Protein AF-A0A2W4X973-F1 (afdb_monomer_lite)

Foldseek 3Di:
DWAAFAFQPDFDAAPQGWTKGFPDAAPPDDDPNTGFHFQAGKIATGPGPADPPPVGPDDGGIDGWPDADPPDDDPNTGTHTPPTHD

Radius of gyration: 13.46 Å; chains: 1; bounding box: 35×23×37 Å

Structure (mmCIF, N/CA/C/O backbone):
data_AF-A0A2W4X973-F1
#
_entry.id   AF-A0A2W4X973-F1
#
loop_
_atom_site.group_PDB
_atom_site.id
_atom_site.type_symbol
_atom_site.label_atom_id
_atom_site.label_alt_id
_atom_site.label_comp_id
_atom_site.label_asym_id
_atom_site.label_entity_id
_atom_site.label_seq_id
_atom_site.pdbx_PDB_ins_code
_atom_site.Cartn_x
_atom_site.Cartn_y
_atom_site.Cartn_z
_atom_site.occupancy
_atom_site.B_iso_or_equiv
_atom_site.auth_seq_id
_atom_site.auth_comp_id
_atom_site.auth_asym_id
_atom_site.auth_atom_id
_atom_site.pdbx_PDB_model_num
ATOM 1 N N . MET A 1 1 ? -15.823 7.057 -3.204 1.00 57.00 1 MET A N 1
ATOM 2 C CA . MET A 1 1 ? -16.153 6.467 -1.889 1.00 57.00 1 MET A CA 1
ATOM 3 C C . MET A 1 1 ? -14.877 5.859 -1.341 1.00 57.00 1 MET A C 1
ATOM 5 O O . MET A 1 1 ? -14.219 5.188 -2.129 1.00 57.00 1 MET A O 1
ATOM 9 N N . PRO A 1 2 ? -14.513 6.115 -0.072 1.00 76.25 2 PRO A N 1
ATOM 10 C CA . PRO A 1 2 ? -13.377 5.436 0.536 1.00 76.25 2 PRO A CA 1
ATOM 11 C C . PRO A 1 2 ? -13.582 3.924 0.480 1.00 76.25 2 PRO A C 1
ATOM 13 O O . PRO A 1 2 ? -14.709 3.448 0.636 1.00 76.25 2 PRO A O 1
ATOM 16 N N . GLY A 1 3 ? -12.512 3.194 0.187 1.00 88.81 3 GLY A N 1
ATOM 17 C CA . GLY A 1 3 ? -12.571 1.749 0.003 1.00 88.81 3 GLY A CA 1
ATOM 18 C C . GLY A 1 3 ? -12.419 0.961 1.307 1.00 88.81 3 GLY A C 1
ATOM 19 O O . GLY A 1 3 ? -12.401 1.527 2.402 1.00 88.81 3 GLY A O 1
ATOM 20 N N . PHE A 1 4 ? -12.299 -0.364 1.195 1.00 94.75 4 PHE A N 1
ATOM 21 C CA . PHE A 1 4 ? -12.100 -1.240 2.354 1.00 94.75 4 PHE A CA 1
ATOM 22 C C . PHE A 1 4 ? -10.752 -0.998 3.044 1.00 94.75 4 PHE A C 1
ATOM 24 O O . PHE A 1 4 ? -9.789 -0.561 2.417 1.00 94.75 4 PHE A O 1
ATOM 31 N N . LEU A 1 5 ? -10.677 -1.310 4.341 1.00 95.88 5 LEU A N 1
ATOM 32 C CA . LEU A 1 5 ? -9.442 -1.230 5.120 1.00 95.88 5 LEU A CA 1
ATOM 33 C C . LEU A 1 5 ? -8.386 -2.203 4.576 1.00 95.88 5 LEU A C 1
ATOM 35 O O . LEU A 1 5 ? -8.673 -3.383 4.380 1.00 95.88 5 LEU A O 1
ATOM 39 N N . LEU A 1 6 ? -7.157 -1.722 4.390 1.00 96.75 6 LEU A N 1
ATOM 40 C CA . LEU A 1 6 ? -6.038 -2.538 3.931 1.00 96.75 6 LEU A CA 1
ATOM 41 C C . LEU A 1 6 ? -5.413 -3.335 5.088 1.00 96.75 6 LEU A C 1
ATOM 43 O O . LEU A 1 6 ? -5.131 -2.804 6.169 1.00 96.75 6 LEU A O 1
ATOM 47 N N . HIS A 1 7 ? -5.141 -4.612 4.829 1.00 96.94 7 HIS A N 1
ATOM 48 C CA . HIS A 1 7 ? -4.442 -5.520 5.736 1.00 96.94 7 HIS A CA 1
ATOM 49 C C . HIS A 1 7 ? -3.259 -6.204 5.044 1.00 96.94 7 HIS A C 1
ATOM 51 O O . HIS A 1 7 ? -3.178 -6.219 3.820 1.00 96.94 7 HIS A O 1
ATOM 57 N N . ALA A 1 8 ? -2.375 -6.840 5.812 1.00 96.75 8 ALA A N 1
ATOM 58 C CA . ALA A 1 8 ? -1.135 -7.446 5.322 1.00 96.75 8 ALA A CA 1
ATOM 59 C C . ALA A 1 8 ? -1.328 -8.514 4.227 1.00 96.75 8 ALA A C 1
ATOM 61 O O . ALA A 1 8 ? -0.442 -8.707 3.404 1.00 96.75 8 ALA A O 1
ATOM 62 N N . GLY A 1 9 ? -2.487 -9.181 4.190 1.00 95.69 9 GLY A N 1
ATOM 63 C CA . GLY A 1 9 ? -2.841 -10.136 3.132 1.00 95.69 9 GLY A CA 1
ATOM 64 C C . GLY A 1 9 ? -3.429 -9.526 1.850 1.00 95.69 9 GLY A C 1
ATOM 65 O O . GLY A 1 9 ? -3.918 -10.276 1.014 1.00 95.69 9 GLY A O 1
ATOM 66 N N . ALA A 1 10 ? -3.478 -8.197 1.706 1.00 95.94 10 ALA A N 1
ATOM 67 C CA . ALA A 1 10 ? -4.019 -7.564 0.504 1.00 95.94 10 ALA A CA 1
ATOM 68 C C . ALA A 1 10 ? -3.018 -7.663 -0.658 1.00 95.94 10 ALA A C 1
ATOM 70 O O . ALA A 1 10 ? -1.822 -7.443 -0.475 1.00 95.94 10 ALA A O 1
ATOM 71 N N . THR A 1 11 ? -3.507 -7.956 -1.864 1.00 95.31 11 THR A N 1
ATOM 72 C CA . THR A 1 11 ? -2.692 -7.883 -3.083 1.00 95.31 11 THR A CA 1
ATOM 73 C C . THR A 1 11 ? -2.542 -6.429 -3.499 1.00 95.31 11 THR A C 1
ATOM 75 O O . THR A 1 11 ? -3.532 -5.752 -3.775 1.00 95.31 11 THR A O 1
ATOM 78 N N . ILE A 1 12 ? -1.304 -5.946 -3.538 1.00 95.56 12 ILE A N 1
ATOM 79 C CA . ILE A 1 12 ? -0.984 -4.558 -3.855 1.00 95.56 12 ILE A CA 1
ATOM 80 C C . ILE A 1 12 ? 0.056 -4.574 -4.963 1.00 95.56 12 ILE A C 1
ATOM 82 O O . ILE A 1 12 ? 1.044 -5.300 -4.889 1.00 95.56 12 ILE A O 1
ATOM 86 N N . VAL A 1 13 ? -0.177 -3.765 -5.992 1.00 95.38 13 VAL A N 1
ATOM 87 C CA . VAL A 1 13 ? 0.764 -3.581 -7.093 1.00 95.38 13 VAL A CA 1
ATOM 88 C C . V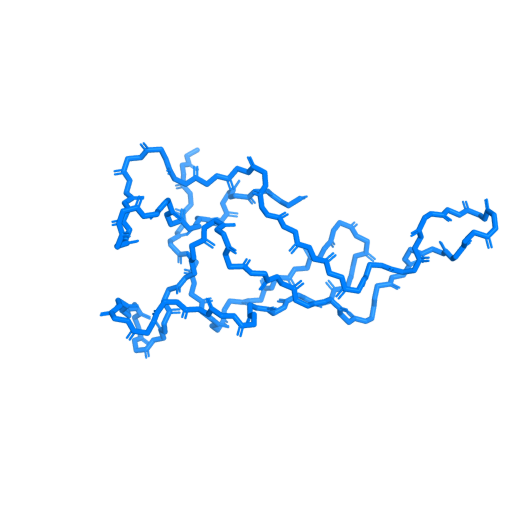AL A 1 13 ? 1.194 -2.125 -7.160 1.00 95.38 13 VAL A C 1
ATOM 90 O O . VAL A 1 13 ? 0.369 -1.222 -7.013 1.00 95.38 13 VAL A O 1
ATOM 93 N N . CYS A 1 14 ? 2.485 -1.884 -7.373 1.00 94.31 14 CYS A N 1
ATOM 94 C CA . CYS A 1 14 ? 2.965 -0.545 -7.682 1.00 94.31 14 CYS A CA 1
ATOM 95 C C . CYS A 1 14 ? 2.454 -0.118 -9.068 1.00 94.31 14 CYS A C 1
ATOM 97 O O . CYS A 1 14 ? 2.061 -0.953 -9.886 1.00 94.31 14 CYS A O 1
ATOM 99 N N . ALA A 1 15 ? 2.517 1.180 -9.371 1.00 91.12 15 ALA A N 1
ATOM 100 C CA . ALA A 1 15 ? 2.071 1.725 -10.660 1.00 91.12 15 ALA A CA 1
ATOM 101 C C . ALA A 1 15 ? 2.756 1.084 -11.889 1.00 91.12 15 ALA A C 1
ATOM 103 O O . ALA A 1 15 ? 2.237 1.155 -12.997 1.00 91.12 15 ALA A O 1
ATOM 104 N N . HIS A 1 16 ? 3.902 0.432 -11.685 1.00 95.00 16 HIS A N 1
ATOM 105 C CA . HIS A 1 16 ? 4.704 -0.221 -12.717 1.00 95.00 16 HIS A CA 1
ATOM 106 C C . HIS A 1 16 ? 4.555 -1.758 -12.725 1.00 95.00 16 HIS A C 1
ATOM 108 O O . HIS A 1 16 ? 5.393 -2.456 -13.296 1.00 95.00 16 HIS A O 1
ATOM 114 N N . GLY A 1 17 ? 3.539 -2.297 -12.041 1.00 94.19 17 GLY A N 1
ATOM 115 C CA . GLY A 1 17 ? 3.177 -3.720 -12.082 1.00 94.19 17 GLY A CA 1
ATOM 116 C C . GLY A 1 17 ? 3.939 -4.647 -11.127 1.00 94.19 17 GLY A C 1
ATOM 117 O O . GLY A 1 17 ? 3.712 -5.853 -11.158 1.00 94.19 17 GLY A O 1
ATOM 118 N N . GLY A 1 18 ? 4.811 -4.119 -10.264 1.00 96.31 18 GLY A N 1
ATOM 119 C CA . GLY A 1 18 ? 5.496 -4.912 -9.237 1.00 96.31 18 GLY A CA 1
ATOM 120 C C . GLY A 1 18 ? 4.597 -5.212 -8.037 1.00 96.31 18 GLY A C 1
ATOM 121 O O . GLY A 1 18 ? 3.832 -4.348 -7.619 1.00 96.31 18 GLY A O 1
ATOM 122 N N . GLN A 1 19 ? 4.708 -6.408 -7.460 1.00 97.50 19 GLN A N 1
ATOM 123 C CA . GLN A 1 19 ? 4.001 -6.792 -6.233 1.00 97.50 19 GLN A CA 1
ATOM 124 C C . GLN A 1 19 ? 4.606 -6.072 -5.030 1.00 97.50 19 GLN A C 1
ATOM 126 O O . GLN A 1 19 ? 5.829 -6.038 -4.894 1.00 97.50 19 GLN A O 1
ATOM 131 N N . ALA A 1 20 ? 3.763 -5.500 -4.174 1.00 97.19 20 ALA A N 1
ATOM 132 C CA . ALA A 1 20 ? 4.181 -4.741 -3.007 1.00 97.19 20 ALA A CA 1
ATOM 133 C C . ALA A 1 20 ? 3.662 -5.371 -1.708 1.00 97.19 20 ALA A C 1
ATOM 135 O O . ALA A 1 20 ? 2.470 -5.658 -1.581 1.00 97.19 20 ALA A O 1
ATOM 136 N N . GLN A 1 21 ? 4.538 -5.511 -0.712 1.00 97.12 21 GLN A N 1
ATOM 137 C CA . GLN A 1 21 ? 4.195 -6.050 0.606 1.00 97.12 21 GLN A CA 1
ATOM 138 C C . GLN A 1 21 ? 4.621 -5.100 1.733 1.00 97.12 21 GLN A C 1
ATOM 140 O O . GLN A 1 21 ? 5.719 -4.541 1.678 1.00 97.12 21 GLN A O 1
ATOM 145 N N . PRO A 1 22 ? 3.798 -4.936 2.787 1.00 96.94 22 PRO A N 1
ATOM 146 C CA . PRO A 1 22 ? 4.175 -4.150 3.956 1.00 96.94 22 PRO A CA 1
ATOM 147 C C . PRO A 1 22 ? 5.269 -4.869 4.752 1.00 96.94 22 PRO A C 1
ATOM 149 O O . PRO A 1 22 ? 5.094 -6.021 5.143 1.00 96.94 22 PRO A O 1
ATOM 152 N N . SER A 1 23 ? 6.365 -4.182 5.075 1.00 95.88 23 SER A N 1
ATOM 153 C CA . SER A 1 23 ? 7.440 -4.748 5.905 1.00 95.88 23 SER A CA 1
ATOM 154 C C . SER A 1 23 ? 7.218 -4.563 7.410 1.00 95.88 23 SER A C 1
ATOM 156 O O . SER A 1 23 ? 7.831 -5.261 8.213 1.00 95.88 23 SER A O 1
ATOM 158 N N . ALA A 1 24 ? 6.319 -3.654 7.804 1.00 95.44 24 ALA A N 1
ATOM 159 C CA . ALA A 1 24 ? 5.977 -3.389 9.203 1.00 95.44 24 ALA A CA 1
ATOM 160 C C . ALA A 1 24 ? 4.467 -3.114 9.389 1.00 95.44 24 ALA A C 1
ATOM 162 O O . ALA A 1 24 ? 4.072 -1.978 9.667 1.00 95.44 24 ALA A O 1
ATOM 163 N N . PRO A 1 25 ? 3.587 -4.119 9.207 1.00 95.62 25 PRO A N 1
ATOM 164 C CA . PRO A 1 25 ? 2.158 -3.959 9.478 1.00 95.62 25 PRO A CA 1
ATOM 165 C C . PRO A 1 25 ? 1.886 -3.748 10.979 1.00 95.62 25 PRO A C 1
ATOM 167 O O . PRO A 1 25 ? 2.688 -4.131 11.829 1.00 95.62 25 PRO A O 1
ATOM 170 N N . ASN A 1 26 ? 0.735 -3.166 11.331 1.00 95.25 26 ASN A N 1
ATOM 171 C CA . ASN A 1 26 ? 0.358 -2.913 12.724 1.00 95.25 26 ASN A CA 1
ATOM 172 C C . ASN A 1 26 ? -0.133 -4.213 13.393 1.00 95.25 26 ASN A C 1
ATOM 174 O O . ASN A 1 26 ? -1.227 -4.679 13.071 1.00 95.25 26 ASN A O 1
ATOM 178 N N . PRO A 1 27 ? 0.601 -4.785 14.368 1.00 93.12 27 PRO A N 1
ATOM 179 C CA . PRO A 1 27 ? 0.246 -6.083 14.939 1.00 93.12 27 PRO A CA 1
ATOM 180 C C . PRO A 1 27 ? -0.928 -6.020 15.930 1.00 93.12 27 PRO A C 1
ATOM 182 O O . PRO A 1 27 ? -1.474 -7.064 16.287 1.00 93.12 27 PRO A O 1
ATOM 185 N N . ARG A 1 28 ? -1.308 -4.823 16.405 1.00 95.62 28 ARG A N 1
ATOM 186 C CA . ARG A 1 28 ? -2.307 -4.640 17.474 1.00 95.62 28 ARG A CA 1
ATOM 187 C C . ARG A 1 28 ? -3.743 -4.616 16.964 1.00 95.62 28 ARG A C 1
ATOM 189 O O . ARG A 1 28 ? -4.649 -4.946 17.720 1.00 95.62 28 ARG A O 1
ATOM 196 N N . VAL A 1 29 ? -3.957 -4.223 15.709 1.00 96.69 29 VAL A N 1
ATOM 197 C CA . VAL A 1 29 ? -5.289 -4.182 15.094 1.00 96.69 29 VAL A CA 1
ATOM 198 C C . VAL A 1 29 ? -5.320 -5.168 13.938 1.00 96.69 29 VAL A C 1
ATOM 200 O O . VAL A 1 29 ? -4.476 -5.116 13.044 1.00 96.69 29 VAL A O 1
ATOM 203 N N . LYS A 1 30 ? -6.303 -6.068 13.964 1.00 97.06 30 LYS A N 1
ATOM 204 C CA . LYS A 1 30 ? -6.504 -7.082 12.933 1.00 97.06 30 LYS A CA 1
ATOM 205 C C . LYS A 1 30 ? -7.895 -6.960 12.332 1.00 97.06 30 LYS A C 1
ATOM 207 O O . LYS A 1 30 ? -8.854 -6.689 13.047 1.00 97.06 30 LYS A O 1
ATOM 212 N N . VAL A 1 31 ? -8.000 -7.226 11.037 1.00 96.25 31 VAL A N 1
ATOM 213 C CA . VAL A 1 31 ? -9.269 -7.408 10.325 1.00 96.25 31 VAL A CA 1
ATOM 214 C C . VAL A 1 31 ? -9.195 -8.734 9.588 1.00 96.25 31 VAL A C 1
ATOM 216 O O . VAL A 1 31 ? -8.180 -9.037 8.967 1.00 96.25 31 VAL A O 1
ATOM 219 N N . MET A 1 32 ? -10.231 -9.566 9.726 1.00 95.88 32 MET A N 1
ATOM 220 C CA . MET A 1 32 ? -10.241 -10.941 9.199 1.00 95.88 32 MET A CA 1
ATOM 221 C C . MET A 1 32 ? -9.018 -11.771 9.642 1.00 95.88 32 MET A C 1
ATOM 223 O O . MET A 1 32 ? -8.475 -12.569 8.886 1.00 95.88 32 MET A O 1
ATOM 227 N N . GLY A 1 33 ? -8.535 -11.546 10.870 1.00 96.06 33 GLY A N 1
ATOM 228 C CA . GLY A 1 33 ? -7.350 -12.218 11.419 1.00 96.06 33 GLY A CA 1
ATOM 229 C C . GLY A 1 33 ? -6.000 -11.688 10.914 1.00 96.06 33 GLY A C 1
ATOM 230 O O . GLY A 1 33 ? -4.966 -12.071 11.463 1.00 96.06 33 GLY A O 1
ATOM 231 N N . GLN A 1 34 ? -5.989 -10.770 9.944 1.00 97.69 34 GLN A N 1
ATOM 232 C CA . GLN A 1 34 ? -4.777 -10.195 9.360 1.00 97.69 34 GLN A CA 1
ATOM 233 C C . GLN A 1 34 ? -4.442 -8.825 9.972 1.00 97.69 34 GLN A C 1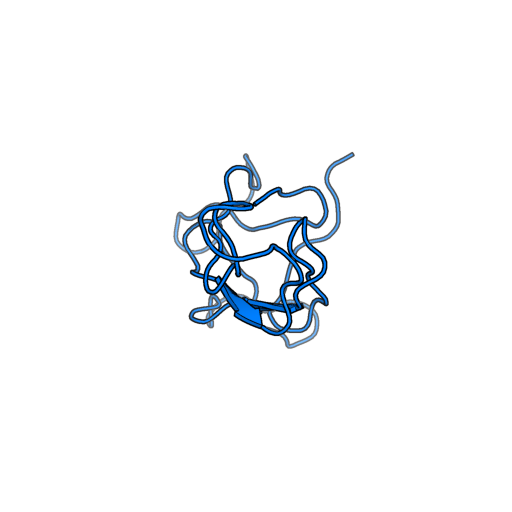
ATOM 235 O O . GLN A 1 34 ? -5.349 -8.009 10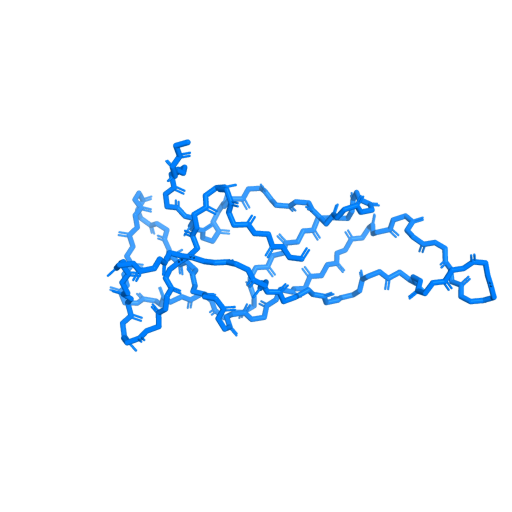.151 1.00 97.69 34 GLN A O 1
ATOM 240 N N . PRO A 1 35 ? -3.163 -8.534 10.282 1.00 98.00 35 PRO A N 1
ATOM 241 C CA . PRO A 1 35 ? -2.718 -7.209 10.719 1.00 98.00 35 PRO A CA 1
ATOM 242 C C . PRO A 1 35 ? -3.070 -6.118 9.705 1.00 98.00 35 PRO A C 1
ATOM 244 O O . PRO A 1 35 ? -2.857 -6.301 8.507 1.00 98.00 35 PRO A O 1
ATOM 247 N N . ILE A 1 36 ? -3.573 -4.974 10.164 1.00 97.94 36 ILE A N 1
ATOM 248 C CA . ILE A 1 36 ? -3.836 -3.831 9.276 1.00 97.94 36 ILE A CA 1
ATOM 249 C C . ILE A 1 36 ? -2.532 -3.109 8.912 1.00 97.94 36 ILE A C 1
ATOM 251 O O . ILE A 1 36 ? -1.517 -3.252 9.595 1.00 97.94 36 ILE A O 1
ATOM 255 N N . THR A 1 37 ? -2.558 -2.266 7.883 1.00 97.56 37 THR A N 1
ATOM 256 C CA . THR A 1 37 ? -1.399 -1.436 7.506 1.00 97.56 37 THR A CA 1
ATOM 257 C C . THR A 1 37 ? -1.687 0.049 7.711 1.00 97.56 37 THR A C 1
ATOM 259 O O . THR A 1 37 ? -2.813 0.500 7.492 1.00 97.56 37 THR A O 1
ATOM 262 N N . THR A 1 38 ? -0.682 0.815 8.135 1.00 97.38 38 THR A N 1
ATOM 263 C CA . THR A 1 38 ? -0.772 2.272 8.327 1.00 97.38 38 THR A CA 1
ATOM 264 C C . THR A 1 38 ? 0.076 3.005 7.292 1.00 97.38 38 THR A C 1
ATOM 266 O O . THR A 1 38 ? 0.938 2.405 6.656 1.00 97.38 38 THR A O 1
ATOM 269 N N . GLN A 1 39 ? -0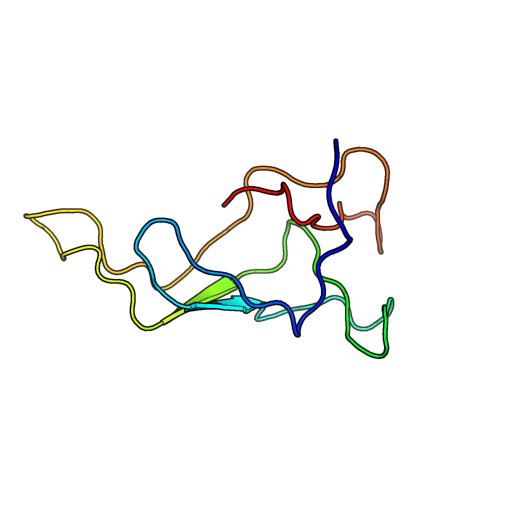.159 4.307 7.120 1.00 97.06 39 GLN A N 1
ATOM 270 C CA . GLN A 1 39 ? 0.505 5.118 6.093 1.00 97.06 39 GLN A CA 1
ATOM 271 C C . GLN A 1 39 ? 2.037 5.100 6.181 1.00 97.06 39 GLN A C 1
ATOM 273 O O . GLN A 1 39 ? 2.716 5.148 5.161 1.00 97.06 39 GLN A O 1
ATOM 278 N N . ILE A 1 40 ? 2.579 5.023 7.397 1.00 95.81 40 ILE A N 1
ATOM 279 C CA . ILE A 1 40 ? 4.027 5.039 7.621 1.00 95.81 40 ILE A CA 1
ATOM 280 C C . ILE A 1 40 ? 4.693 3.676 7.394 1.00 95.81 40 ILE A C 1
ATOM 282 O O . ILE A 1 40 ? 5.919 3.594 7.420 1.00 95.81 40 ILE A O 1
ATOM 286 N N . ALA A 1 41 ? 3.909 2.602 7.241 1.00 95.69 41 ALA A N 1
ATOM 287 C CA . ALA A 1 41 ? 4.456 1.271 7.038 1.00 95.69 41 ALA A CA 1
ATOM 288 C C . ALA A 1 41 ? 5.213 1.256 5.698 1.00 95.69 41 ALA A C 1
ATOM 290 O O . ALA A 1 41 ? 4.608 1.570 4.667 1.00 95.69 41 ALA A O 1
ATOM 291 N N . PRO A 1 42 ? 6.511 0.902 5.678 1.00 95.62 42 PRO A N 1
ATOM 292 C CA . PRO A 1 42 ? 7.242 0.787 4.430 1.00 95.62 42 PRO A CA 1
ATOM 293 C C . PRO A 1 42 ? 6.725 -0.408 3.635 1.00 95.62 42 PRO A C 1
ATOM 295 O O . PRO A 1 42 ? 6.341 -1.431 4.210 1.00 95.62 42 PRO A O 1
ATOM 298 N N . TYR A 1 43 ? 6.749 -0.282 2.311 1.00 97.31 43 TYR A N 1
ATOM 299 C CA . TYR A 1 43 ? 6.445 -1.379 1.404 1.00 97.31 43 TYR A CA 1
ATOM 300 C C . TYR A 1 43 ? 7.687 -1.764 0.619 1.00 97.31 43 TYR A C 1
ATOM 302 O O . TYR A 1 43 ? 8.370 -0.894 0.081 1.00 97.31 43 TYR A O 1
ATOM 310 N N . THR A 1 44 ? 7.970 -3.060 0.546 1.00 97.44 44 THR A N 1
ATOM 311 C CA . THR A 1 44 ? 8.951 -3.620 -0.384 1.00 97.44 44 THR A CA 1
ATOM 312 C C . THR A 1 44 ? 8.244 -3.992 -1.675 1.00 97.44 44 THR A C 1
ATOM 314 O O . THR A 1 44 ? 7.100 -4.441 -1.645 1.00 97.44 44 THR A O 1
ATOM 317 N N . VAL A 1 45 ? 8.904 -3.779 -2.812 1.00 97.50 45 VAL A N 1
ATOM 318 C CA . VAL A 1 45 ? 8.336 -4.038 -4.138 1.00 97.50 45 VAL A CA 1
ATOM 319 C C . VAL A 1 45 ? 9.226 -5.021 -4.893 1.00 97.50 45 VAL A C 1
ATOM 321 O O . VAL A 1 45 ? 10.441 -4.850 -4.948 1.00 97.50 45 VAL A O 1
ATOM 324 N N . ALA A 1 46 ? 8.617 -6.046 -5.485 1.00 97.00 46 ALA A N 1
ATOM 325 C CA . ALA A 1 46 ? 9.286 -7.068 -6.282 1.00 97.00 46 ALA A CA 1
ATOM 326 C C . ALA A 1 46 ? 8.655 -7.183 -7.678 1.00 97.00 46 ALA A C 1
ATOM 328 O O . ALA A 1 46 ? 7.456 -6.971 -7.851 1.00 97.00 46 ALA A O 1
ATOM 329 N N . GLY A 1 47 ? 9.459 -7.524 -8.690 1.00 95.94 47 GLY A N 1
ATOM 330 C CA . GLY A 1 47 ? 8.973 -7.726 -10.063 1.00 95.94 47 GLY A CA 1
ATOM 331 C C . GLY A 1 47 ? 8.489 -6.453 -10.770 1.00 95.94 47 GLY A C 1
ATOM 332 O O . GLY A 1 47 ? 7.661 -6.527 -11.669 1.00 95.94 47 GLY A O 1
ATOM 333 N N . CYS A 1 48 ? 8.965 -5.277 -10.353 1.00 96.62 48 CYS A N 1
ATOM 334 C CA . CYS A 1 48 ? 8.624 -4.006 -10.989 1.00 96.62 48 CYS A CA 1
ATOM 335 C C . CYS A 1 48 ? 9.237 -3.908 -12.398 1.00 96.62 48 CYS A C 1
ATOM 337 O O . CYS A 1 48 ? 10.450 -4.038 -12.545 1.00 96.62 48 CYS A O 1
ATOM 339 N N . ALA A 1 49 ? 8.414 -3.626 -13.413 1.00 95.56 49 ALA A N 1
ATOM 340 C CA . ALA A 1 49 ? 8.851 -3.517 -14.809 1.00 95.56 49 ALA A CA 1
ATOM 341 C C . ALA A 1 49 ? 9.389 -2.123 -15.188 1.00 95.56 49 ALA A C 1
ATOM 343 O O . ALA A 1 49 ? 9.697 -1.876 -16.353 1.00 95.56 49 ALA A O 1
ATOM 344 N N . ASN A 1 50 ? 9.485 -1.193 -14.229 1.00 95.88 50 ASN A N 1
ATOM 345 C CA . ASN A 1 50 ? 10.041 0.134 -14.480 1.00 95.88 50 ASN A CA 1
ATOM 346 C C . ASN A 1 50 ? 11.530 0.007 -14.864 1.00 95.88 50 ASN A C 1
ATOM 348 O O . ASN A 1 50 ? 12.297 -0.532 -14.058 1.00 95.88 50 ASN A O 1
ATOM 352 N N . PRO A 1 51 ? 11.957 0.463 -16.056 1.00 95.38 51 PRO A N 1
ATOM 353 C CA . PRO A 1 51 ? 13.325 0.254 -16.508 1.00 95.38 51 PRO A CA 1
ATOM 354 C C . PRO A 1 51 ? 14.336 1.085 -15.703 1.00 95.38 51 PRO A C 1
ATOM 356 O O . PRO A 1 51 ? 13.987 2.151 -15.181 1.00 95.38 51 PRO A O 1
ATOM 359 N N . PRO A 1 52 ? 15.594 0.621 -15.613 1.00 94.25 52 PRO A N 1
ATOM 360 C CA . PRO A 1 52 ? 16.648 1.349 -14.923 1.00 94.25 52 PRO A CA 1
ATOM 361 C C . PRO A 1 52 ? 17.092 2.615 -15.669 1.00 94.25 52 PRO A C 1
ATOM 363 O O . PRO A 1 52 ? 16.839 2.755 -16.875 1.00 94.25 52 PRO A O 1
ATOM 366 N N . PRO A 1 53 ? 17.794 3.535 -14.982 1.00 92.81 53 PRO A N 1
ATOM 367 C CA . PRO A 1 53 ? 18.426 4.677 -15.629 1.00 92.81 53 PRO A CA 1
ATOM 368 C C . PRO A 1 53 ? 19.388 4.234 -16.745 1.00 92.81 53 PRO A C 1
ATOM 370 O O . PRO A 1 53 ? 20.085 3.231 -16.579 1.00 92.81 53 PRO A O 1
ATOM 373 N N . PRO A 1 54 ? 19.451 4.960 -17.879 1.00 94.12 54 PRO A N 1
ATOM 374 C CA . PRO A 1 54 ? 18.838 6.269 -18.130 1.00 94.12 54 PRO A CA 1
ATOM 375 C C . PRO A 1 54 ? 17.402 6.216 -18.680 1.00 94.12 54 PRO A C 1
ATOM 377 O O . PRO A 1 54 ? 16.812 7.267 -18.906 1.00 94.12 54 PRO A O 1
ATOM 380 N N . ALA A 1 55 ? 16.840 5.028 -18.927 1.00 94.25 55 ALA A N 1
ATOM 381 C CA . ALA A 1 55 ? 15.527 4.906 -19.560 1.00 94.25 55 ALA A CA 1
ATOM 382 C C . ALA A 1 55 ? 14.383 5.367 -18.639 1.00 94.25 55 ALA A C 1
ATOM 384 O O . ALA A 1 55 ? 13.423 5.966 -19.120 1.00 94.25 55 ALA A O 1
ATOM 385 N N . ASN A 1 56 ? 14.486 5.101 -17.330 1.00 93.75 56 ASN A N 1
ATOM 386 C CA . ASN A 1 56 ? 13.616 5.661 -16.288 1.00 93.75 56 ASN A CA 1
ATOM 387 C C . ASN A 1 56 ? 14.280 5.541 -14.891 1.00 93.75 56 ASN A C 1
ATOM 389 O O . ASN A 1 56 ? 15.479 5.313 -14.802 1.00 93.75 56 ASN A O 1
ATOM 393 N N . ILE A 1 57 ? 13.531 5.706 -13.794 1.00 91.75 57 ILE A N 1
ATOM 394 C CA . ILE A 1 57 ? 14.024 5.704 -12.394 1.00 91.75 57 ILE A CA 1
ATOM 395 C C . ILE A 1 57 ? 13.891 4.309 -11.724 1.00 91.75 57 ILE A C 1
ATOM 397 O O . ILE A 1 57 ? 14.048 4.159 -10.516 1.00 91.75 57 ILE A O 1
ATOM 401 N N . GLY A 1 58 ? 13.543 3.264 -12.480 1.00 91.12 58 GLY A N 1
ATOM 402 C CA . GLY A 1 58 ? 13.231 1.940 -11.936 1.00 91.12 58 GLY A CA 1
ATOM 403 C C . GLY A 1 58 ? 14.441 1.049 -11.614 1.00 91.12 58 GLY A C 1
ATOM 404 O O . GLY A 1 58 ? 15.585 1.446 -11.831 1.00 91.12 58 GLY A O 1
ATOM 405 N N . PRO A 1 59 ? 14.206 -0.179 -11.110 1.00 94.75 59 PRO A N 1
ATOM 406 C CA . PRO A 1 59 ? 12.923 -0.727 -10.662 1.00 94.75 59 PRO A CA 1
ATOM 407 C C . PRO A 1 59 ? 12.516 -0.194 -9.278 1.00 94.75 59 PRO A C 1
ATOM 409 O O . PRO A 1 59 ? 13.353 0.107 -8.430 1.00 94.75 59 PRO A O 1
ATOM 412 N N . CYS A 1 60 ? 11.212 -0.118 -9.005 1.00 95.44 60 CYS A N 1
ATOM 413 C CA . CYS A 1 60 ? 10.741 0.145 -7.643 1.00 95.44 60 CYS A CA 1
ATOM 414 C C . CYS A 1 60 ? 11.138 -1.029 -6.745 1.00 95.44 60 CYS A C 1
ATOM 416 O O . CYS A 1 60 ? 10.673 -2.144 -6.969 1.00 95.44 60 CYS A O 1
ATOM 418 N N . VAL A 1 61 ? 11.956 -0.758 -5.731 1.00 96.06 61 VAL A N 1
ATOM 419 C CA . VAL A 1 61 ? 12.300 -1.711 -4.659 1.00 96.06 61 VAL A CA 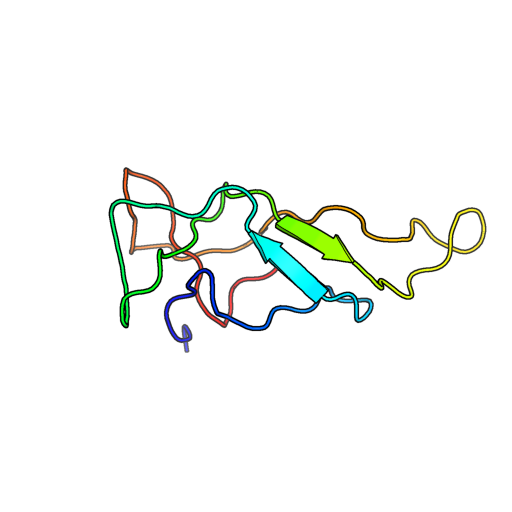1
ATOM 420 C C . VAL A 1 61 ? 11.570 -1.394 -3.356 1.00 96.06 61 VAL A C 1
ATOM 422 O O . VAL A 1 61 ? 11.388 -2.262 -2.504 1.00 96.06 61 VAL A O 1
ATOM 425 N N . MET A 1 62 ? 11.113 -0.149 -3.216 1.00 95.19 62 MET A N 1
ATOM 426 C CA . MET A 1 62 ? 10.332 0.330 -2.087 1.00 95.19 62 MET A CA 1
ATOM 427 C C . MET A 1 62 ? 9.196 1.237 -2.555 1.00 95.19 62 MET A C 1
ATOM 429 O O . MET A 1 62 ? 9.273 1.836 -3.629 1.00 95.19 62 MET A O 1
ATOM 433 N N . ALA A 1 63 ? 8.161 1.349 -1.727 1.00 94.00 63 ALA A N 1
ATOM 434 C CA . ALA A 1 63 ? 7.069 2.298 -1.890 1.00 94.00 63 ALA A CA 1
ATOM 435 C C . ALA A 1 63 ? 6.662 2.899 -0.536 1.00 94.00 63 ALA A C 1
ATOM 437 O O . ALA A 1 63 ? 6.800 2.269 0.518 1.00 94.00 63 ALA A O 1
ATOM 438 N N . GLN A 1 64 ? 6.149 4.125 -0.586 1.00 93.69 64 GLN A N 1
ATOM 439 C CA . GLN A 1 64 ? 5.507 4.813 0.531 1.00 93.69 64 GLN A CA 1
ATOM 440 C C . GLN A 1 64 ? 4.134 5.314 0.092 1.00 93.69 64 GLN A C 1
ATOM 442 O O . GLN A 1 64 ? 3.898 5.469 -1.098 1.00 93.69 64 GLN A O 1
ATOM 447 N N . TRP A 1 65 ? 3.233 5.557 1.042 1.00 95.12 65 TRP A N 1
ATOM 448 C CA . TRP A 1 65 ? 1.860 5.973 0.756 1.00 95.12 65 TRP A CA 1
ATOM 449 C C . TRP A 1 65 ? 1.693 7.483 0.905 1.00 95.12 65 TRP A C 1
ATOM 451 O O . TRP A 1 65 ? 1.879 8.043 1.989 1.00 95.12 65 TRP A O 1
ATOM 461 N N . VAL A 1 66 ? 1.275 8.146 -0.170 1.00 94.81 66 VAL A N 1
ATOM 462 C CA . VAL A 1 66 ? 1.019 9.593 -0.196 1.00 94.81 66 VAL A CA 1
ATOM 463 C C . VAL A 1 66 ? -0.385 9.957 0.285 1.00 94.81 66 VAL A C 1
ATOM 465 O O . VAL A 1 66 ? -0.610 11.071 0.749 1.00 94.81 66 VAL A O 1
ATOM 468 N N . SER A 1 67 ? -1.332 9.018 0.227 1.00 95.62 67 SER A N 1
ATOM 469 C CA . SER A 1 67 ? -2.686 9.196 0.768 1.00 95.62 67 SER A CA 1
ATOM 470 C C . SER A 1 67 ? -3.089 8.036 1.673 1.00 95.62 67 SER A C 1
ATOM 472 O O . SER A 1 67 ? -2.625 6.911 1.504 1.00 95.62 67 SER A O 1
ATOM 474 N N . ALA A 1 68 ? -3.938 8.336 2.656 1.00 97.00 68 ALA A N 1
ATOM 475 C CA . ALA A 1 68 ? -4.427 7.408 3.670 1.00 97.00 68 ALA A CA 1
ATOM 476 C C . ALA A 1 68 ? -5.751 7.917 4.270 1.00 97.00 68 ALA A C 1
ATOM 478 O O . ALA A 1 68 ? -6.244 8.990 3.910 1.00 97.00 68 ALA A O 1
ATOM 479 N N . ALA A 1 69 ? -6.331 7.173 5.215 1.00 97.06 69 ALA A N 1
ATOM 480 C CA . ALA A 1 69 ? -7.554 7.577 5.900 1.00 97.06 69 ALA A CA 1
ATOM 481 C C . ALA A 1 69 ? -7.378 8.880 6.704 1.00 97.06 69 ALA A C 1
ATOM 483 O O . ALA A 1 69 ? -6.481 9.008 7.533 1.00 97.06 69 ALA A O 1
ATOM 484 N N . VAL A 1 70 ? -8.309 9.824 6.551 1.00 95.38 70 VAL A N 1
ATOM 485 C CA . VAL A 1 70 ? -8.251 11.122 7.258 1.00 95.38 70 VAL A CA 1
ATOM 486 C C . VAL A 1 70 ? -8.924 11.119 8.636 1.00 95.38 70 VAL A C 1
ATOM 488 O O . VAL A 1 70 ? -8.726 12.040 9.424 1.00 95.38 70 VAL A O 1
ATOM 491 N N . ARG A 1 71 ? -9.720 10.088 8.951 1.00 95.12 71 ARG A N 1
ATOM 492 C CA . ARG A 1 71 ? -10.459 9.975 10.228 1.00 95.12 71 ARG A CA 1
ATOM 493 C C . ARG A 1 71 ? -10.055 8.765 11.058 1.00 95.12 71 ARG A C 1
ATOM 495 O O . ARG A 1 71 ? -9.965 8.863 12.276 1.00 95.12 71 ARG A O 1
ATOM 502 N N . VAL A 1 72 ? -9.824 7.627 10.408 1.00 95.81 72 VAL A N 1
ATOM 503 C CA . VAL A 1 72 ? -9.523 6.371 11.098 1.00 95.81 72 VAL A CA 1
ATOM 504 C C . VAL A 1 72 ? -8.019 6.260 11.303 1.00 95.81 72 VAL A C 1
ATOM 506 O O . VAL A 1 72 ? -7.238 6.345 10.355 1.00 95.81 72 VAL A O 1
ATOM 509 N N . LYS A 1 73 ? -7.619 6.069 12.558 1.00 97.38 73 LYS A N 1
ATOM 510 C CA . LYS A 1 73 ? -6.225 5.907 12.959 1.00 97.38 73 LYS A CA 1
ATOM 511 C C . LYS A 1 73 ? -6.065 4.656 13.809 1.00 97.38 73 LYS A C 1
ATOM 513 O O . LYS A 1 73 ? -6.956 4.312 14.580 1.00 97.38 73 LYS A O 1
ATOM 518 N N . ALA A 1 74 ? -4.898 4.032 13.728 1.00 97.25 74 ALA A N 1
ATOM 519 C CA . ALA A 1 74 ? -4.463 2.991 14.647 1.00 97.25 74 ALA A CA 1
ATOM 520 C C . ALA A 1 74 ? -3.115 3.396 15.239 1.00 97.25 74 ALA A C 1
ATOM 522 O O . ALA A 1 74 ? -2.200 3.753 14.503 1.00 97.25 74 ALA A O 1
ATOM 523 N N . LEU A 1 75 ? -2.998 3.382 16.571 1.00 95.38 75 LEU A N 1
ATOM 524 C CA . LEU A 1 75 ? -1.806 3.879 17.281 1.00 95.38 75 LEU A CA 1
ATOM 525 C C . LEU A 1 75 ? -1.424 5.318 16.887 1.00 95.38 75 LEU A C 1
ATOM 527 O O . LEU A 1 75 ? -0.252 5.649 16.753 1.00 95.38 75 LEU A O 1
ATOM 531 N N . GLY A 1 76 ? -2.427 6.168 16.653 1.00 96.06 76 GLY A N 1
ATOM 532 C CA . GLY A 1 76 ? -2.226 7.557 16.230 1.00 96.06 76 GLY A CA 1
ATOM 533 C C . GLY A 1 76 ? -1.865 7.745 14.751 1.00 96.06 76 GLY A C 1
ATOM 534 O O . GLY A 1 76 ? -1.796 8.886 14.298 1.00 96.06 76 GLY A O 1
ATOM 535 N N . GLN A 1 77 ? -1.704 6.667 13.978 1.00 97.50 77 GLN A N 1
ATOM 536 C CA . GLN A 1 77 ? -1.310 6.716 12.567 1.00 97.50 77 GLN A CA 1
ATOM 537 C C . GLN A 1 77 ? -2.504 6.466 11.635 1.00 97.50 77 GLN A C 1
ATOM 539 O O . GLN A 1 77 ? -3.293 5.560 11.918 1.00 97.50 77 GLN A O 1
ATOM 544 N N . PRO A 1 78 ? -2.641 7.212 10.522 1.00 97.69 78 PRO A N 1
ATOM 545 C CA . PRO A 1 78 ? -3.642 6.941 9.492 1.00 97.69 78 PRO A CA 1
ATOM 546 C C . PRO A 1 78 ? -3.572 5.499 8.989 1.00 97.69 78 PRO 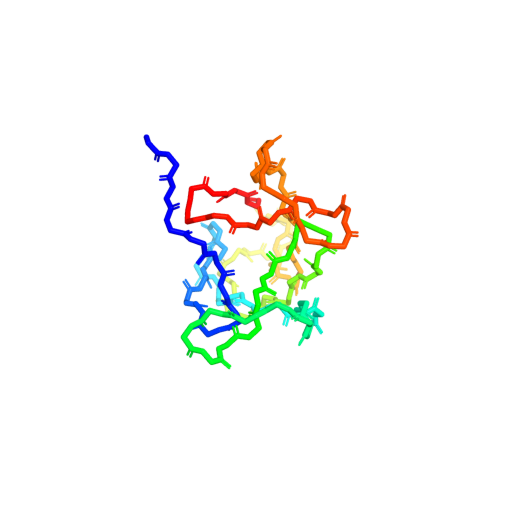A C 1
ATOM 548 O O . PRO A 1 78 ? -2.492 5.000 8.665 1.00 97.69 78 PRO A O 1
ATOM 551 N N . VAL A 1 79 ? -4.718 4.826 8.921 1.00 97.62 79 VAL A N 1
ATOM 552 C CA . VAL A 1 79 ? -4.813 3.494 8.307 1.00 97.62 79 VAL A CA 1
ATOM 553 C C . VAL A 1 79 ? -4.889 3.610 6.785 1.00 97.62 79 VAL A C 1
ATOM 555 O O . VAL A 1 79 ? -5.363 4.621 6.262 1.00 97.62 79 VAL A O 1
ATOM 558 N N . LEU A 1 80 ? -4.443 2.578 6.071 1.00 97.56 80 LEU A N 1
ATOM 559 C CA . LEU A 1 80 ? -4.598 2.512 4.619 1.00 97.56 80 LEU A CA 1
ATOM 560 C C . LEU A 1 80 ? -5.956 1.924 4.240 1.00 97.56 80 LEU A C 1
ATOM 562 O O . LEU A 1 80 ? -6.469 1.017 4.896 1.00 97.56 80 LEU A O 1
ATOM 566 N N . LEU A 1 81 ? -6.520 2.457 3.165 1.00 96.88 81 LEU A N 1
ATOM 567 C CA . LEU A 1 81 ? -7.770 2.032 2.539 1.00 96.88 81 LEU A CA 1
ATOM 568 C C . LEU A 1 81 ? -7.487 1.615 1.091 1.00 96.88 81 LEU A C 1
ATOM 570 O O . LEU A 1 81 ? -6.467 2.002 0.529 1.00 96.88 81 LEU A O 1
ATOM 574 N N . GLN A 1 82 ? -8.390 0.870 0.460 1.00 94.94 82 GLN A N 1
ATOM 575 C CA . GLN A 1 82 ? -8.240 0.411 -0.929 1.00 94.94 82 GLN A CA 1
ATOM 576 C C . GLN A 1 82 ? -8.053 1.559 -1.942 1.00 94.94 82 GLN A C 1
ATOM 578 O O . GLN A 1 82 ? -7.460 1.354 -2.995 1.00 94.94 82 GLN A O 1
ATOM 583 N N . ASP A 1 83 ? -8.534 2.765 -1.637 1.00 94.44 83 ASP A N 1
ATOM 584 C CA . ASP A 1 83 ? -8.356 3.970 -2.453 1.00 94.44 83 ASP A CA 1
ATOM 585 C C . ASP A 1 83 ? -7.105 4.794 -2.096 1.00 94.44 83 ASP A C 1
ATOM 587 O O . ASP A 1 83 ? -6.845 5.816 -2.735 1.00 94.44 83 ASP A O 1
ATOM 591 N N . SER A 1 84 ? -6.310 4.347 -1.116 1.00 95.25 84 SER A N 1
ATOM 592 C CA . SER A 1 84 ? -5.006 4.944 -0.806 1.00 95.25 84 SER A CA 1
ATOM 593 C C . SER A 1 84 ? -4.054 4.802 -1.994 1.00 95.25 84 SER A C 1
ATOM 595 O O . SER A 1 84 ? -4.158 3.879 -2.802 1.00 95.25 84 SER A O 1
ATOM 597 N N . ARG A 1 85 ? -3.121 5.743 -2.119 1.00 91.50 85 ARG A N 1
ATOM 598 C CA . ARG A 1 85 ? -2.174 5.854 -3.237 1.00 91.50 85 ARG A CA 1
ATOM 599 C C . ARG A 1 85 ? -0.746 5.916 -2.722 1.00 91.50 85 ARG A C 1
ATOM 601 O O . ARG A 1 85 ? -0.498 6.599 -1.725 1.00 91.50 85 ARG A O 1
ATOM 608 N N . SER A 1 86 ? 0.145 5.219 -3.420 1.00 86.38 86 SER A N 1
ATOM 609 C CA . SER A 1 86 ? 1.600 5.241 -3.256 1.00 86.38 86 SER A CA 1
ATOM 610 C C . SER A 1 86 ? 2.265 6.060 -4.346 1.00 86.38 86 SER A C 1
ATOM 612 O O . SER A 1 86 ? 1.857 5.836 -5.510 1.00 86.38 86 SER A O 1
#

Sequence (86 aa):
MPGFLLHAGATIVCAHGGQAQPSAPNPRVKVMGQPITTQIAPYTVAGCANPPPPANIGPCVMAQWVSAAVRVKALGQPVLLQDSRS

Organism: NCBI:txid268141

Secondary structure (DSSP, 8-state):
---PBPBTT--EE-TTS-EEEESS-EEEEEETTEEE-BTT--EEEES--PPPTTT-S----EE--S---SS-EETTEEBPBTT---

pLDDT: mean 94.86, std 4.99, range [57.0, 98.0]